Protein AF-A0A1B9KUG5-F1 (afdb_monomer_lite)

Foldseek 3Di:
DADLDPPVSLVVLLCQLVVVDPDRDPVNLLVSLVSLVCRPDPDDPCQASWDFDDDPNDTDTDHHPHDSVVSSVVSNVCSCCQAVNDDDPPDDDPPDDDDPDDDLVVQLVCCCVQVVDDSVVSSVDGPVNSVVSCCVSVPDPPPPPPPPVSVVVVVVVVCVVVVVDD

Sequence (166 aa):
MKKIGTPKQIVESFSILFGVYDNATEQLVVDTADNVLSACCANDCSVITGYLRDIDDKLTQIEGLLPIEDRIIFAQLLLKHGLIGEIEKKKKSENADYSDKFHAKEFVYMAVAHLGMSDTDAWNKSMTAFEEAMEAEFPANDKEIISQDDYDSAMAYADSAVGLNN

Structure (mmCIF, N/CA/C/O backbone):
data_AF-A0A1B9KUG5-F1
#
_entry.id   AF-A0A1B9KUG5-F1
#
loop_
_atom_site.group_PDB
_atom_site.id
_atom_site.type_symbol
_atom_site.label_atom_id
_atom_site.label_alt_id
_atom_site.label_comp_id
_atom_site.label_asym_id
_ato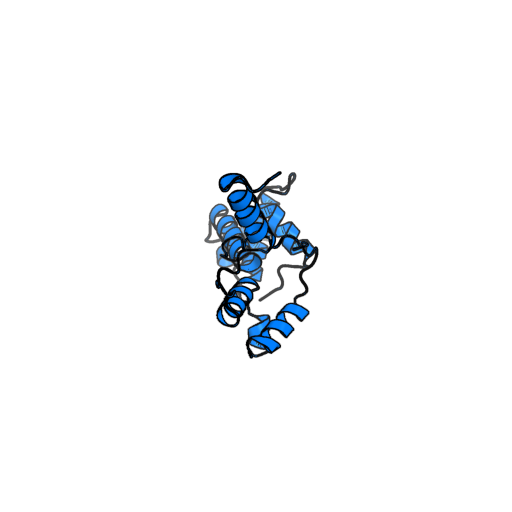m_site.label_entity_id
_atom_site.label_seq_id
_atom_site.pdbx_PDB_ins_code
_atom_site.Cartn_x
_atom_site.Cartn_y
_atom_site.Cartn_z
_atom_site.occupancy
_atom_site.B_iso_or_equiv
_atom_site.auth_seq_id
_atom_site.auth_comp_id
_atom_site.auth_asym_id
_atom_site.auth_atom_id
_atom_site.pdbx_PDB_model_num
ATOM 1 N N . MET A 1 1 ? -1.755 -11.690 -1.820 1.00 57.19 1 MET A N 1
ATOM 2 C CA . MET A 1 1 ? -1.319 -10.291 -1.634 1.00 57.19 1 MET A CA 1
ATOM 3 C C . MET A 1 1 ? 0.026 -10.292 -0.936 1.00 57.19 1 MET A C 1
ATOM 5 O O . MET A 1 1 ? 0.185 -11.008 0.051 1.00 57.19 1 MET A O 1
ATOM 9 N N . LYS A 1 2 ? 1.011 -9.577 -1.486 1.00 68.31 2 LYS A N 1
ATOM 10 C CA . LYS A 1 2 ? 2.327 -9.417 -0.850 1.00 68.31 2 LYS A CA 1
ATOM 11 C C . LYS A 1 2 ? 2.272 -8.205 0.081 1.00 68.31 2 LYS A C 1
ATOM 13 O O . LYS A 1 2 ? 1.515 -7.271 -0.155 1.00 68.31 2 LYS A O 1
ATOM 18 N N . LYS A 1 3 ? 3.047 -8.226 1.165 1.00 77.50 3 LYS A N 1
ATOM 19 C CA . LYS A 1 3 ? 3.152 -7.068 2.064 1.00 77.50 3 LYS A CA 1
ATOM 20 C C . LYS A 1 3 ? 3.928 -5.964 1.339 1.00 77.50 3 LYS A C 1
ATOM 22 O O . LYS A 1 3 ? 5.021 -6.249 0.862 1.00 77.50 3 LYS A O 1
ATOM 27 N N . ILE A 1 4 ? 3.395 -4.738 1.309 1.00 79.94 4 ILE A N 1
ATOM 28 C CA . ILE A 1 4 ? 4.098 -3.545 0.788 1.00 79.94 4 ILE A CA 1
ATOM 29 C C . ILE A 1 4 ? 5.422 -3.333 1.545 1.00 79.94 4 ILE A C 1
ATOM 31 O O . ILE A 1 4 ? 6.439 -2.987 0.953 1.00 79.94 4 ILE A O 1
ATOM 35 N N . GLY A 1 5 ? 5.421 -3.593 2.858 1.00 84.06 5 GLY A N 1
ATOM 36 C CA . GLY A 1 5 ? 6.606 -3.517 3.706 1.00 84.06 5 GLY A CA 1
ATOM 37 C C . GLY A 1 5 ? 6.275 -3.585 5.196 1.00 84.06 5 GLY A C 1
ATOM 38 O O . GLY A 1 5 ? 5.195 -4.015 5.605 1.00 84.06 5 GLY A O 1
ATOM 39 N N . THR A 1 6 ? 7.231 -3.162 6.017 1.00 85.44 6 THR A N 1
ATOM 40 C CA . THR A 1 6 ? 7.039 -2.873 7.447 1.00 85.44 6 THR A CA 1
ATOM 41 C C . THR A 1 6 ? 6.223 -1.585 7.641 1.00 85.44 6 THR A C 1
ATOM 43 O O . THR A 1 6 ? 6.178 -0.762 6.727 1.00 85.44 6 THR A O 1
ATOM 46 N N . PRO A 1 7 ? 5.619 -1.339 8.822 1.00 80.31 7 PRO A N 1
ATOM 47 C CA . PRO A 1 7 ? 4.843 -0.117 9.066 1.00 80.31 7 PRO A CA 1
ATOM 48 C C . PRO A 1 7 ? 5.597 1.176 8.728 1.00 80.31 7 PRO A C 1
ATOM 50 O O . PRO A 1 7 ? 5.035 2.077 8.117 1.00 80.31 7 PRO A O 1
ATOM 53 N N . LYS A 1 8 ? 6.898 1.238 9.038 1.00 82.94 8 LYS A N 1
ATOM 54 C CA . LYS A 1 8 ? 7.748 2.384 8.696 1.00 82.94 8 LYS A CA 1
ATOM 55 C C . LYS A 1 8 ? 7.868 2.586 7.179 1.00 82.94 8 LYS A C 1
ATOM 57 O O . LYS A 1 8 ? 7.722 3.703 6.703 1.00 82.94 8 LYS A O 1
ATOM 62 N N . GLN A 1 9 ? 8.059 1.503 6.427 1.00 87.25 9 GLN A N 1
ATOM 63 C CA . GLN A 1 9 ? 8.170 1.549 4.963 1.00 87.25 9 GLN A CA 1
ATOM 64 C C . GLN A 1 9 ? 6.857 1.956 4.285 1.00 87.25 9 GLN A C 1
ATOM 66 O O . GLN A 1 9 ? 6.884 2.575 3.225 1.00 87.25 9 GLN A O 1
ATOM 71 N N . ILE A 1 10 ? 5.708 1.637 4.890 1.00 87.81 10 ILE A N 1
ATOM 72 C CA . ILE A 1 10 ? 4.401 2.092 4.397 1.00 87.81 10 ILE A CA 1
ATOM 73 C C . ILE A 1 10 ? 4.303 3.619 4.509 1.00 87.81 10 ILE A C 1
ATOM 75 O O . ILE A 1 10 ? 3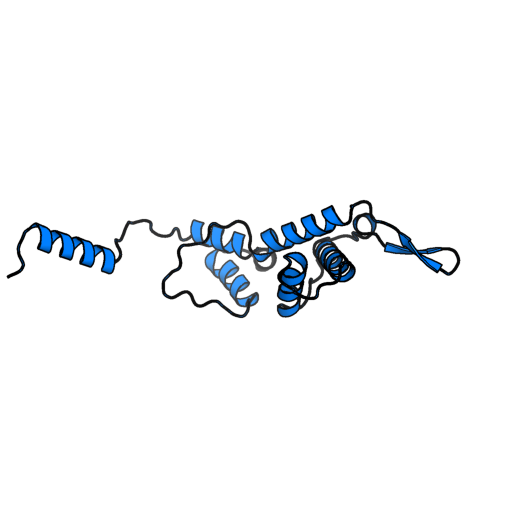.939 4.279 3.537 1.00 87.81 10 ILE A O 1
ATOM 79 N N . VAL A 1 11 ? 4.684 4.185 5.660 1.00 86.06 11 VAL A N 1
ATOM 80 C CA . VAL A 1 11 ? 4.702 5.644 5.872 1.00 86.06 11 VAL A CA 1
ATOM 81 C C . VAL A 1 11 ? 5.701 6.326 4.935 1.00 86.06 11 VAL A C 1
ATOM 83 O O . VAL A 1 11 ? 5.383 7.358 4.350 1.00 86.06 11 VAL A O 1
ATOM 86 N N . GLU A 1 12 ? 6.878 5.732 4.732 1.00 88.31 12 GLU A N 1
ATOM 87 C CA . GLU A 1 12 ? 7.867 6.233 3.769 1.00 88.31 12 GLU A CA 1
ATOM 88 C C . GLU A 1 12 ? 7.303 6.237 2.339 1.00 88.31 12 GLU A C 1
ATOM 90 O O . GLU A 1 12 ? 7.339 7.274 1.678 1.00 88.31 12 GLU A O 1
ATOM 95 N N . SER A 1 13 ? 6.693 5.133 1.892 1.00 89.94 13 SER A N 1
ATOM 96 C CA . SER A 1 13 ? 6.071 5.032 0.559 1.00 89.94 13 SER A CA 1
ATOM 97 C C . SER A 1 13 ? 4.979 6.087 0.357 1.00 89.94 13 SER A C 1
ATOM 99 O O . SER A 1 13 ? 4.905 6.720 -0.696 1.00 89.94 13 SER A O 1
ATOM 101 N N . PHE A 1 14 ? 4.164 6.326 1.390 1.00 89.25 14 PHE A N 1
ATOM 102 C CA . PHE A 1 14 ? 3.166 7.391 1.390 1.00 89.25 14 PHE A CA 1
ATOM 103 C C . PHE A 1 14 ? 3.823 8.776 1.277 1.00 89.25 14 PHE A C 1
ATOM 105 O O . PHE A 1 14 ? 3.427 9.584 0.444 1.00 89.25 14 PHE A O 1
ATOM 112 N N . SER A 1 15 ? 4.871 9.053 2.057 1.00 88.75 15 SER A N 1
ATOM 113 C CA . SER A 1 15 ? 5.566 10.347 2.002 1.00 88.75 15 SER A CA 1
ATOM 114 C C . SER A 1 15 ? 6.203 10.638 0.636 1.00 88.75 15 SER A C 1
ATOM 116 O O . SER A 1 15 ? 6.138 11.776 0.171 1.00 88.75 15 SER A O 1
ATOM 118 N N . ILE A 1 16 ? 6.755 9.614 -0.029 1.00 91.69 16 ILE A N 1
ATOM 119 C CA . ILE A 1 16 ? 7.355 9.715 -1.367 1.00 91.69 16 ILE A CA 1
ATOM 120 C C . ILE A 1 16 ? 6.284 10.038 -2.413 1.00 91.69 16 ILE A C 1
ATOM 122 O O . ILE A 1 16 ? 6.435 10.992 -3.171 1.00 91.69 16 ILE A O 1
ATOM 126 N N . LEU A 1 17 ? 5.181 9.282 -2.437 1.00 91.12 17 LEU A N 1
ATOM 127 C CA . LEU A 1 17 ? 4.149 9.429 -3.469 1.00 91.12 17 LEU A CA 1
ATOM 128 C C . LEU A 1 17 ? 3.316 10.706 -3.324 1.00 91.12 17 LEU A C 1
ATOM 130 O O . LEU A 1 17 ? 2.819 11.213 -4.325 1.00 91.12 17 LEU A O 1
ATOM 134 N N . PHE A 1 18 ? 3.160 11.240 -2.112 1.00 89.38 18 PHE A N 1
ATOM 135 C CA . PHE A 1 18 ? 2.382 12.458 -1.854 1.00 89.38 18 PHE A CA 1
ATOM 136 C C . PHE A 1 18 ? 3.239 13.735 -1.777 1.00 89.38 18 PHE A C 1
ATOM 138 O O . PHE A 1 18 ? 2.731 14.790 -1.403 1.00 89.38 18 PHE A O 1
ATOM 145 N N . GLY A 1 19 ? 4.526 13.662 -2.143 1.00 82.12 19 GLY A N 1
ATOM 146 C CA . GLY A 1 19 ? 5.402 14.834 -2.257 1.00 82.12 19 GLY A CA 1
ATOM 147 C C . GLY A 1 19 ? 5.823 15.456 -0.922 1.00 82.12 19 GLY A C 1
ATOM 148 O O . GLY A 1 19 ? 6.212 16.618 -0.886 1.00 82.12 19 GLY A O 1
ATOM 149 N N . VAL A 1 20 ? 5.745 14.701 0.177 1.00 75.88 20 VAL A N 1
ATOM 150 C CA . VAL A 1 20 ? 6.196 15.140 1.513 1.00 75.88 20 VAL A CA 1
ATOM 151 C C . VAL A 1 20 ? 7.695 14.859 1.709 1.00 75.88 20 VAL A C 1
ATOM 153 O O . VAL A 1 20 ? 8.313 15.349 2.649 1.00 75.88 20 VAL A O 1
ATOM 156 N N . TYR A 1 21 ? 8.295 14.059 0.826 1.00 75.62 21 TYR A N 1
ATOM 157 C CA . TYR A 1 21 ? 9.699 13.673 0.894 1.00 75.62 21 TYR A CA 1
ATOM 158 C C . TYR A 1 21 ? 10.589 14.606 0.050 1.00 75.62 21 TYR A C 1
ATOM 160 O O . TYR A 1 21 ? 10.631 14.492 -1.174 1.00 75.62 21 TYR A O 1
ATOM 168 N N . ASP A 1 22 ? 11.346 15.487 0.715 1.00 68.81 22 ASP A N 1
ATOM 169 C CA . ASP A 1 22 ? 12.113 16.590 0.099 1.00 68.81 22 ASP A CA 1
ATOM 170 C C . ASP A 1 22 ? 13.188 16.173 -0.931 1.00 68.81 22 ASP A C 1
ATOM 172 O O . ASP A 1 22 ? 13.613 16.997 -1.736 1.00 68.81 22 ASP A O 1
ATOM 176 N N . ASN A 1 23 ? 13.643 14.913 -0.933 1.00 75.75 23 ASN A N 1
ATOM 177 C CA . ASN A 1 23 ? 14.750 14.435 -1.781 1.00 75.75 23 ASN A CA 1
ATOM 178 C C . ASN A 1 23 ? 14.373 13.244 -2.682 1.00 75.75 23 ASN A C 1
ATOM 180 O O . ASN A 1 23 ? 15.228 12.417 -3.008 1.00 75.75 23 ASN A O 1
ATOM 184 N N . ALA A 1 24 ? 13.098 13.095 -3.048 1.00 79.00 24 ALA A N 1
ATOM 185 C CA . ALA A 1 24 ? 12.672 11.986 -3.901 1.00 79.00 24 ALA A CA 1
ATOM 186 C C . ALA A 1 24 ? 13.133 12.212 -5.350 1.00 79.00 24 ALA A C 1
ATOM 188 O O . ALA A 1 24 ? 12.816 13.232 -5.960 1.00 79.00 24 ALA A O 1
ATOM 189 N N . THR A 1 25 ? 13.871 11.254 -5.915 1.00 88.19 25 THR A N 1
ATOM 190 C CA . THR A 1 25 ? 14.167 11.234 -7.353 1.00 88.19 25 THR A CA 1
ATOM 191 C C . THR A 1 25 ? 12.958 10.720 -8.132 1.00 88.19 25 THR A C 1
ATOM 193 O O . THR A 1 25 ? 12.173 9.930 -7.612 1.00 88.19 25 THR A O 1
ATOM 196 N N . GLU A 1 26 ? 12.825 11.117 -9.400 1.00 86.19 26 GLU A N 1
ATOM 197 C CA . GLU A 1 26 ? 11.735 10.656 -10.275 1.00 86.19 26 GLU A CA 1
ATOM 198 C C . GLU A 1 26 ? 11.662 9.123 -10.331 1.00 86.19 26 GLU A C 1
ATOM 200 O O . GLU A 1 26 ? 10.606 8.542 -10.098 1.00 86.19 26 GLU A O 1
ATOM 205 N N . GLN A 1 27 ? 12.811 8.460 -10.498 1.00 87.62 27 GLN A N 1
ATOM 206 C CA . GLN A 1 27 ? 12.893 6.999 -10.495 1.00 87.62 27 GLN A CA 1
ATOM 207 C C . GLN A 1 27 ? 12.378 6.383 -9.185 1.00 87.62 27 GLN A C 1
ATOM 209 O O . GLN A 1 27 ? 11.643 5.403 -9.221 1.00 87.62 27 GLN A O 1
ATOM 214 N N . LEU A 1 28 ? 12.711 6.974 -8.031 1.00 91.50 28 LEU A N 1
ATOM 215 C CA . LEU A 1 28 ? 12.252 6.474 -6.734 1.00 91.50 28 LEU A CA 1
ATOM 216 C C . LEU A 1 28 ? 10.727 6.562 -6.598 1.00 91.50 28 LEU A C 1
ATOM 218 O O . LEU A 1 28 ? 10.112 5.666 -6.020 1.00 91.50 28 LEU A O 1
ATOM 222 N N . VAL A 1 29 ? 10.112 7.623 -7.127 1.00 92.75 29 VAL A N 1
ATOM 223 C CA . VAL A 1 29 ? 8.650 7.782 -7.134 1.00 92.75 29 VAL A CA 1
ATOM 224 C C . VAL A 1 29 ? 8.002 6.684 -7.979 1.00 92.75 29 VAL A C 1
ATOM 226 O O . VAL A 1 29 ? 7.060 6.041 -7.514 1.00 92.75 29 VAL A O 1
ATOM 229 N N . VAL A 1 30 ? 8.539 6.419 -9.175 1.00 91.56 30 VAL A N 1
ATOM 230 C CA . VAL A 1 30 ? 8.027 5.375 -10.077 1.00 91.56 30 VAL A CA 1
ATOM 231 C C . VAL A 1 30 ? 8.188 3.981 -9.472 1.00 91.56 30 VAL A C 1
ATOM 233 O O . VAL A 1 30 ? 7.215 3.233 -9.403 1.00 91.56 30 VAL A O 1
ATOM 236 N N . ASP A 1 31 ? 9.369 3.657 -8.944 1.00 91.31 31 ASP A N 1
ATOM 237 C CA . ASP A 1 31 ? 9.640 2.359 -8.316 1.00 91.31 31 ASP A CA 1
ATOM 238 C C . ASP A 1 31 ? 8.725 2.122 -7.101 1.00 91.31 31 ASP A C 1
ATOM 240 O O . ASP A 1 31 ? 8.236 1.013 -6.867 1.00 91.31 31 ASP A O 1
ATOM 244 N N . THR A 1 32 ? 8.456 3.180 -6.327 1.00 93.31 32 THR A N 1
ATOM 245 C CA . THR A 1 32 ? 7.537 3.122 -5.182 1.00 93.31 32 THR A CA 1
ATOM 246 C C . THR A 1 32 ? 6.103 2.870 -5.646 1.00 93.31 32 THR A C 1
ATOM 248 O O . THR A 1 32 ? 5.412 2.035 -5.057 1.00 93.31 32 THR A O 1
ATOM 251 N N . ALA A 1 33 ? 5.656 3.543 -6.711 1.00 93.50 33 ALA A N 1
ATOM 252 C CA . ALA A 1 33 ? 4.333 3.324 -7.291 1.00 93.50 33 ALA A CA 1
ATOM 253 C C . ALA A 1 33 ? 4.171 1.880 -7.796 1.00 93.50 33 ALA A C 1
ATOM 255 O O . ALA A 1 33 ? 3.186 1.216 -7.466 1.00 93.50 33 ALA A O 1
ATOM 256 N N . ASP A 1 34 ? 5.167 1.358 -8.515 1.00 92.00 34 ASP A N 1
ATOM 257 C CA . ASP A 1 34 ? 5.165 -0.014 -9.030 1.00 92.00 34 ASP A CA 1
ATOM 258 C C . ASP A 1 34 ? 5.149 -1.059 -7.911 1.00 92.00 34 ASP A C 1
ATOM 260 O O . ASP A 1 34 ? 4.438 -2.064 -8.005 1.00 92.00 34 ASP A O 1
ATOM 264 N N . ASN A 1 35 ? 5.876 -0.816 -6.816 1.00 91.81 35 ASN A N 1
ATOM 265 C CA . ASN A 1 35 ? 5.856 -1.699 -5.653 1.00 91.81 35 ASN A CA 1
ATOM 266 C C . ASN A 1 35 ? 4.462 -1.750 -5.002 1.00 91.81 35 ASN A C 1
ATOM 268 O O . ASN A 1 35 ? 3.971 -2.831 -4.672 1.00 91.81 35 ASN A O 1
ATOM 272 N N . VAL A 1 36 ? 3.786 -0.601 -4.867 1.00 92.44 36 VAL A N 1
ATOM 273 C CA . VAL A 1 36 ? 2.404 -0.545 -4.358 1.00 92.44 36 VAL A CA 1
ATOM 274 C C . VAL A 1 36 ? 1.459 -1.324 -5.276 1.00 92.44 36 VAL A C 1
ATOM 276 O O . VAL A 1 36 ? 0.715 -2.181 -4.797 1.00 92.44 36 VAL A O 1
ATOM 279 N N . LEU A 1 37 ? 1.524 -1.093 -6.591 1.00 92.06 37 LEU A N 1
ATOM 280 C CA . LEU A 1 37 ? 0.697 -1.800 -7.574 1.00 92.06 37 LEU A CA 1
ATOM 281 C C . LEU A 1 37 ? 0.918 -3.319 -7.515 1.00 92.06 37 LEU A C 1
ATOM 283 O O . LEU A 1 37 ? -0.047 -4.083 -7.442 1.00 92.06 37 LEU A O 1
ATOM 287 N N . SER A 1 38 ? 2.177 -3.759 -7.472 1.00 90.81 38 SER A N 1
ATOM 288 C CA . SER A 1 38 ? 2.548 -5.177 -7.400 1.00 90.81 38 SER A CA 1
ATOM 289 C C . SER A 1 38 ? 2.095 -5.846 -6.104 1.00 90.81 38 SER A C 1
ATOM 291 O O . SER A 1 38 ? 1.622 -6.983 -6.116 1.00 90.81 38 SER A O 1
ATOM 293 N N . ALA A 1 39 ? 2.189 -5.145 -4.973 1.00 89.19 39 ALA A N 1
ATOM 294 C CA . ALA A 1 39 ? 1.750 -5.667 -3.685 1.00 89.19 39 ALA A CA 1
ATOM 295 C C . ALA A 1 39 ? 0.223 -5.842 -3.608 1.00 89.19 39 ALA A C 1
ATOM 297 O O . ALA A 1 39 ? -0.260 -6.825 -3.026 1.00 89.19 39 ALA A O 1
ATOM 298 N N . CYS A 1 40 ? -0.521 -4.913 -4.217 1.00 87.62 40 CYS A N 1
ATOM 299 C CA . CYS A 1 40 ? -1.981 -4.918 -4.268 1.00 87.62 40 CYS A CA 1
ATOM 300 C C . CYS A 1 40 ? -2.551 -5.893 -5.312 1.00 87.62 40 CYS A C 1
ATOM 302 O O . CYS A 1 40 ? -3.692 -6.336 -5.171 1.00 87.62 40 CYS A O 1
ATOM 304 N N . CYS A 1 41 ? -1.779 -6.275 -6.330 1.00 88.31 41 CYS A N 1
ATOM 305 C CA . CYS A 1 41 ? -2.210 -7.261 -7.315 1.00 88.31 41 CYS A CA 1
ATOM 306 C C . CYS A 1 41 ? -2.080 -8.701 -6.784 1.00 88.31 41 CYS A C 1
ATOM 308 O O . CYS A 1 41 ? -1.100 -9.088 -6.146 1.00 88.31 41 CYS A O 1
ATOM 310 N N . ALA A 1 42 ? -3.092 -9.534 -7.054 1.00 84.44 42 ALA A N 1
ATOM 311 C CA . ALA A 1 42 ? -3.025 -10.969 -6.758 1.00 84.44 42 ALA A CA 1
ATOM 312 C C . ALA A 1 42 ? -2.151 -11.726 -7.772 1.00 84.44 42 ALA A C 1
ATOM 314 O O . ALA A 1 42 ? -1.460 -12.677 -7.405 1.00 84.44 42 ALA A O 1
ATOM 315 N N . ASN A 1 43 ? -2.186 -11.273 -9.026 1.00 86.25 43 ASN A N 1
ATOM 316 C CA . ASN A 1 43 ? -1.431 -11.818 -10.146 1.00 86.25 43 ASN A CA 1
ATOM 317 C C . ASN A 1 43 ? -0.281 -10.878 -10.514 1.00 86.25 43 ASN A C 1
ATOM 319 O O . ASN A 1 43 ? -0.257 -9.723 -10.093 1.00 86.25 43 ASN A O 1
ATOM 323 N N . ASP A 1 44 ? 0.648 -11.373 -11.325 1.00 85.75 44 ASP A N 1
ATOM 324 C CA . ASP A 1 44 ? 1.727 -10.552 -11.860 1.00 85.75 44 ASP A CA 1
ATOM 325 C C . ASP A 1 44 ? 1.177 -9.361 -12.666 1.00 85.75 44 ASP A C 1
ATOM 327 O O . ASP A 1 44 ? 0.373 -9.529 -13.586 1.00 85.75 44 ASP A O 1
ATOM 331 N N . CYS A 1 45 ? 1.609 -8.156 -12.296 1.00 88.12 45 CYS A N 1
ATOM 332 C CA . CYS A 1 45 ? 1.221 -6.900 -12.924 1.00 88.12 45 CYS A CA 1
ATOM 333 C C . CYS A 1 45 ? 2.325 -6.319 -13.822 1.00 88.12 45 CYS A C 1
ATOM 335 O O . CYS A 1 45 ? 2.174 -5.208 -14.324 1.00 88.12 45 CYS A O 1
ATOM 337 N N . SER A 1 46 ? 3.409 -7.056 -14.092 1.00 87.75 46 SER A N 1
ATOM 338 C CA . SER A 1 46 ? 4.490 -6.620 -14.988 1.00 87.75 46 SER A CA 1
ATOM 339 C C . SER A 1 46 ? 4.019 -6.206 -16.385 1.00 87.75 46 SER A C 1
ATOM 341 O O . SER A 1 46 ? 4.654 -5.388 -17.041 1.00 87.75 46 SER A O 1
ATOM 343 N N . VAL A 1 47 ? 2.879 -6.717 -16.848 1.00 88.81 47 VAL A N 1
ATOM 344 C CA . VAL A 1 47 ? 2.266 -6.312 -18.124 1.00 88.81 47 VAL A CA 1
ATOM 345 C C . VAL A 1 47 ? 1.809 -4.843 -18.107 1.00 88.81 47 VAL A C 1
ATOM 347 O O . VAL A 1 47 ? 1.859 -4.171 -19.136 1.00 88.81 47 VAL A O 1
ATOM 350 N N . ILE A 1 48 ? 1.394 -4.324 -16.947 1.00 89.06 48 ILE A N 1
ATOM 351 C CA . ILE A 1 48 ? 0.931 -2.938 -16.795 1.00 89.06 48 ILE A CA 1
ATOM 352 C C . ILE A 1 48 ? 2.028 -1.995 -16.293 1.00 89.06 48 ILE A C 1
ATOM 354 O O . ILE A 1 48 ? 2.048 -0.846 -16.719 1.00 89.06 48 ILE A O 1
ATOM 358 N N . THR A 1 49 ? 2.955 -2.465 -15.451 1.00 88.62 49 THR A N 1
ATOM 359 C CA . THR A 1 49 ? 4.069 -1.652 -14.918 1.00 88.62 49 THR A CA 1
ATOM 360 C C . THR A 1 49 ? 5.316 -1.672 -15.804 1.00 88.62 49 THR A C 1
ATOM 362 O O . THR A 1 49 ? 6.151 -0.779 -15.733 1.00 88.62 49 THR A O 1
ATOM 365 N N . GLY A 1 50 ? 5.450 -2.682 -16.6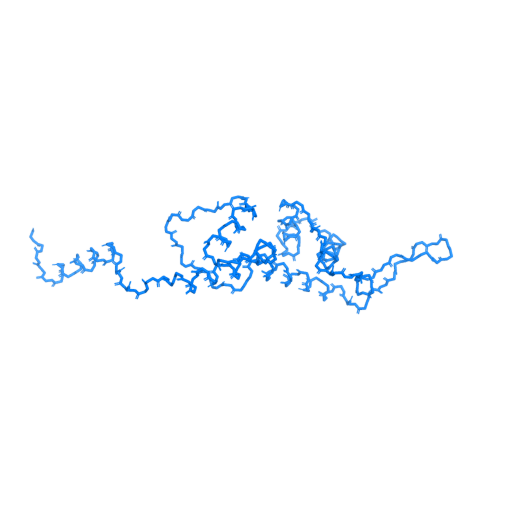60 1.00 88.44 50 GLY A N 1
ATOM 366 C CA . GLY A 1 50 ? 6.679 -2.962 -17.391 1.00 88.44 50 GLY A CA 1
ATOM 367 C C . GLY A 1 50 ? 7.564 -3.967 -16.655 1.00 88.44 50 GLY A C 1
ATOM 368 O O . GLY A 1 50 ? 7.331 -4.327 -15.495 1.00 88.44 50 GLY A O 1
ATOM 369 N N . TYR A 1 51 ? 8.568 -4.470 -17.367 1.00 88.38 51 TYR A N 1
ATOM 370 C CA . TYR A 1 51 ? 9.517 -5.458 -16.856 1.00 88.38 51 TYR A CA 1
ATOM 371 C C . TYR A 1 51 ? 10.840 -5.395 -17.613 1.00 88.38 51 TYR A C 1
ATOM 373 O O . TYR A 1 51 ? 10.921 -4.909 -18.741 1.00 88.38 51 TYR A O 1
ATOM 381 N N . LEU A 1 52 ? 11.889 -5.927 -16.991 1.00 87.25 52 LEU A N 1
ATOM 382 C CA . LEU A 1 52 ? 13.175 -6.116 -17.648 1.00 87.25 52 LEU A CA 1
ATOM 383 C C . LEU A 1 52 ? 13.149 -7.416 -18.450 1.00 87.25 52 LEU A C 1
ATOM 385 O O . LEU A 1 52 ? 12.824 -8.480 -17.920 1.00 87.25 52 LEU A O 1
ATOM 389 N N . ARG A 1 53 ? 13.508 -7.326 -19.729 1.00 89.31 53 ARG A N 1
ATOM 390 C CA . ARG A 1 53 ? 13.676 -8.473 -20.618 1.00 89.31 53 ARG A CA 1
ATOM 391 C C . ARG A 1 53 ? 15.108 -8.500 -21.129 1.00 89.31 53 ARG A C 1
ATOM 393 O O . ARG A 1 53 ? 15.639 -7.470 -21.534 1.00 89.31 53 ARG A O 1
ATOM 400 N N . ASP A 1 54 ? 15.705 -9.682 -21.148 1.00 90.50 54 ASP A N 1
ATOM 401 C CA . ASP A 1 54 ? 16.974 -9.891 -21.835 1.00 90.50 54 ASP A CA 1
ATOM 402 C C . ASP A 1 54 ? 16.731 -10.018 -23.347 1.00 90.50 54 ASP A C 1
ATOM 404 O O . ASP A 1 54 ? 15.940 -10.857 -23.792 1.00 90.50 54 ASP A O 1
ATOM 408 N N . ILE A 1 55 ? 17.351 -9.131 -24.122 1.00 88.25 55 ILE A N 1
ATOM 409 C CA . ILE A 1 55 ? 17.333 -9.136 -25.584 1.00 88.25 55 ILE A CA 1
ATOM 410 C C . ILE A 1 55 ? 18.786 -8.989 -26.033 1.00 88.25 55 ILE A C 1
ATOM 412 O O . ILE A 1 55 ? 19.405 -7.959 -25.776 1.00 88.25 55 ILE A O 1
ATOM 416 N N . ASP A 1 56 ? 19.318 -10.007 -26.708 1.00 87.06 56 ASP A N 1
ATOM 417 C CA . ASP A 1 56 ? 20.693 -10.030 -27.226 1.00 87.06 56 ASP A CA 1
ATOM 418 C C . ASP A 1 56 ? 21.774 -9.753 -26.151 1.00 87.06 56 ASP A C 1
ATOM 420 O O . ASP A 1 56 ? 22.645 -8.899 -26.341 1.00 87.06 56 ASP A O 1
ATOM 424 N N . ASP A 1 57 ? 21.706 -10.460 -25.012 1.00 87.06 57 ASP A N 1
ATOM 425 C CA . ASP A 1 57 ? 22.588 -10.311 -23.835 1.00 87.06 57 ASP A CA 1
ATOM 426 C C . ASP A 1 57 ? 22.573 -8.891 -23.222 1.00 87.06 57 ASP A C 1
ATOM 428 O O . ASP A 1 57 ? 23.531 -8.444 -22.575 1.00 87.06 57 ASP A O 1
ATOM 432 N N . LYS A 1 58 ? 21.480 -8.147 -23.434 1.00 88.75 58 LYS A N 1
ATOM 433 C CA . LYS A 1 58 ? 21.245 -6.817 -22.864 1.00 88.75 58 LYS A CA 1
ATOM 434 C C . LYS A 1 58 ? 19.901 -6.768 -22.154 1.00 88.75 58 LYS A C 1
ATOM 436 O O . LYS A 1 58 ? 18.838 -6.928 -22.756 1.00 88.75 58 LYS A O 1
ATOM 441 N N . LEU A 1 59 ? 19.953 -6.415 -20.870 1.00 88.62 59 LEU A N 1
ATOM 442 C CA . LEU A 1 59 ? 18.767 -6.088 -20.086 1.00 88.62 59 LEU A CA 1
ATOM 443 C C . LEU A 1 59 ? 18.131 -4.808 -20.633 1.00 88.62 59 LEU A C 1
ATOM 445 O O . LEU A 1 59 ? 18.655 -3.710 -20.454 1.00 88.62 59 LEU A O 1
ATOM 449 N N . THR A 1 60 ? 16.997 -4.973 -21.306 1.00 88.06 60 THR A N 1
ATOM 450 C CA . THR A 1 60 ? 16.208 -3.890 -21.886 1.00 88.06 60 THR A CA 1
ATOM 451 C C . THR A 1 60 ? 14.921 -3.729 -21.088 1.00 88.06 60 THR A C 1
ATOM 453 O O . THR A 1 60 ? 14.226 -4.706 -20.796 1.00 88.06 60 THR A O 1
ATOM 456 N N . GLN A 1 61 ? 14.595 -2.491 -20.724 1.00 84.81 61 GLN A N 1
ATOM 457 C CA . GLN A 1 61 ? 13.339 -2.173 -20.060 1.00 84.81 61 GLN A CA 1
ATOM 458 C C . GLN A 1 61 ? 12.210 -2.155 -21.086 1.00 84.81 61 GLN A C 1
ATOM 460 O O . GLN A 1 61 ? 12.239 -1.388 -22.045 1.00 84.81 61 GLN A O 1
ATOM 465 N N . ILE A 1 62 ? 11.230 -3.031 -20.887 1.00 89.06 62 ILE A N 1
ATOM 466 C CA . ILE A 1 62 ? 9.994 -3.043 -21.657 1.00 89.06 62 ILE A CA 1
ATOM 467 C C . ILE A 1 62 ? 8.990 -2.172 -20.916 1.00 89.06 62 ILE A C 1
ATOM 469 O O . ILE A 1 62 ? 8.683 -2.431 -19.749 1.00 89.06 62 ILE A O 1
ATOM 473 N N . GLU A 1 63 ? 8.494 -1.144 -21.598 1.00 87.00 63 GLU A N 1
ATOM 474 C CA . GLU A 1 63 ? 7.459 -0.265 -21.063 1.00 87.00 63 GLU A CA 1
ATOM 475 C C . GLU A 1 63 ? 6.164 -1.040 -20.800 1.00 87.00 63 GLU A C 1
ATOM 477 O O . GLU A 1 63 ? 5.780 -1.944 -21.550 1.00 87.00 63 GLU A O 1
ATOM 482 N N . GLY A 1 64 ? 5.509 -0.699 -19.693 1.00 87.94 64 GLY A N 1
ATOM 483 C CA . GLY A 1 64 ? 4.192 -1.219 -19.361 1.00 87.94 64 GLY A CA 1
ATOM 484 C C . GLY A 1 64 ? 3.096 -0.584 -20.211 1.00 87.94 64 GLY A C 1
ATOM 485 O O . GLY A 1 64 ? 3.289 0.452 -20.840 1.00 87.94 64 GLY A O 1
ATOM 486 N N . LEU A 1 65 ? 1.912 -1.196 -20.201 1.00 90.94 65 LEU A N 1
ATOM 487 C CA . LEU A 1 65 ? 0.727 -0.623 -20.852 1.00 90.94 65 LEU A CA 1
ATOM 488 C C . LEU A 1 65 ? 0.260 0.695 -20.217 1.00 90.94 65 LEU A C 1
ATOM 490 O O . LEU A 1 65 ? -0.404 1.477 -20.895 1.00 90.94 65 LEU A O 1
ATOM 494 N N . LEU A 1 66 ? 0.548 0.918 -18.929 1.00 91.12 66 LEU A N 1
ATOM 495 C CA . LEU A 1 66 ? 0.164 2.145 -18.235 1.00 91.12 66 LEU A CA 1
ATOM 496 C C . LEU A 1 66 ? 1.275 3.204 -18.325 1.00 91.12 66 LEU A C 1
ATOM 498 O O . LEU A 1 66 ? 2.420 2.907 -17.964 1.00 91.12 66 LEU A O 1
ATOM 502 N N . PRO A 1 67 ? 0.936 4.451 -18.711 1.00 92.69 67 PRO A N 1
ATOM 503 C CA . PRO A 1 67 ? 1.820 5.603 -18.559 1.00 92.69 67 PRO A CA 1
ATOM 504 C C . PRO A 1 67 ? 2.325 5.764 -17.120 1.00 92.69 67 PRO A C 1
ATOM 506 O O . PRO A 1 67 ? 1.692 5.312 -16.162 1.00 92.69 67 PRO A O 1
ATOM 509 N N . ILE A 1 68 ? 3.475 6.419 -16.951 1.00 90.69 68 ILE A N 1
ATOM 510 C CA . ILE A 1 68 ? 4.095 6.632 -15.634 1.00 90.69 68 ILE A CA 1
ATOM 511 C C . ILE A 1 68 ? 3.148 7.403 -14.705 1.00 90.69 68 ILE A C 1
ATOM 513 O O . ILE A 1 68 ? 2.983 7.039 -13.541 1.00 90.69 68 ILE A O 1
ATOM 517 N N . GLU A 1 69 ? 2.492 8.432 -15.231 1.00 91.94 69 GLU A N 1
ATOM 518 C CA . GLU A 1 69 ? 1.589 9.310 -14.493 1.00 91.94 69 GLU A CA 1
ATOM 519 C C . GLU A 1 69 ? 0.404 8.525 -13.924 1.00 91.94 69 GLU A C 1
ATOM 521 O O . GLU A 1 69 ? 0.087 8.638 -12.739 1.00 91.94 69 GLU A O 1
ATOM 526 N N . ASP A 1 70 ? -0.197 7.663 -14.746 1.00 94.12 70 ASP A N 1
ATOM 527 C CA . ASP A 1 70 ? -1.331 6.834 -14.345 1.00 94.12 70 ASP A CA 1
ATOM 528 C C . ASP A 1 70 ? -0.931 5.839 -13.254 1.00 94.12 70 ASP A C 1
ATOM 530 O O . ASP A 1 70 ? -1.681 5.630 -12.300 1.00 94.12 70 ASP A O 1
ATOM 534 N N . ARG A 1 71 ? 0.274 5.259 -13.335 1.00 92.94 71 ARG A N 1
ATOM 535 C CA . ARG A 1 71 ? 0.787 4.355 -12.292 1.00 92.94 71 ARG A CA 1
ATOM 536 C C . ARG A 1 71 ? 0.909 5.057 -10.945 1.00 92.94 71 ARG A C 1
ATOM 538 O O . ARG A 1 71 ? 0.488 4.501 -9.929 1.00 92.94 71 ARG A O 1
ATOM 545 N N . ILE A 1 72 ? 1.422 6.286 -10.939 1.00 93.31 72 ILE A N 1
ATOM 546 C CA . ILE A 1 72 ? 1.536 7.104 -9.726 1.00 93.31 72 ILE A CA 1
ATOM 547 C C . ILE A 1 72 ? 0.147 7.426 -9.167 1.00 93.31 72 ILE A C 1
ATOM 549 O O . ILE A 1 72 ? -0.087 7.230 -7.974 1.00 93.31 72 ILE A O 1
ATOM 553 N N . ILE A 1 73 ? -0.791 7.857 -10.017 1.00 94.31 73 ILE A N 1
ATOM 554 C CA . ILE A 1 73 ? -2.164 8.179 -9.603 1.00 94.31 73 ILE A CA 1
ATOM 555 C C . ILE A 1 73 ? -2.852 6.944 -9.010 1.00 94.31 73 ILE A C 1
ATOM 557 O O . ILE A 1 73 ? -3.448 7.026 -7.934 1.00 94.31 73 ILE A O 1
ATOM 561 N N . PHE A 1 74 ? -2.740 5.779 -9.653 1.00 93.62 74 PHE A N 1
ATOM 562 C CA . PHE A 1 74 ? -3.308 4.543 -9.120 1.00 93.62 74 PHE A CA 1
ATOM 563 C C . PHE A 1 74 ? -2.691 4.162 -7.774 1.00 93.62 74 PHE A C 1
ATOM 565 O O . PHE A 1 74 ? -3.429 3.827 -6.849 1.00 93.62 74 PHE A O 1
ATOM 572 N N . ALA A 1 75 ? -1.368 4.257 -7.623 1.00 93.19 75 ALA A N 1
ATOM 573 C CA . ALA A 1 75 ? -0.707 3.987 -6.349 1.00 93.19 75 ALA A CA 1
ATOM 574 C C . ALA A 1 75 ? -1.173 4.949 -5.241 1.00 93.19 75 ALA A C 1
ATOM 576 O O . ALA A 1 75 ? -1.479 4.510 -4.131 1.00 93.19 75 ALA A O 1
ATOM 577 N N . GLN A 1 76 ? -1.301 6.246 -5.541 1.00 92.44 76 GLN A N 1
ATOM 578 C CA . GLN A 1 76 ? -1.834 7.239 -4.604 1.00 92.44 76 GLN A CA 1
ATOM 579 C C . GLN A 1 76 ? -3.273 6.920 -4.191 1.00 92.44 76 GLN A C 1
ATOM 581 O O . GLN A 1 76 ? -3.587 6.975 -3.004 1.00 92.44 76 GLN A O 1
ATOM 586 N N . LEU A 1 77 ? -4.144 6.558 -5.137 1.00 91.56 77 LEU A N 1
ATOM 587 C CA . LEU A 1 77 ? -5.530 6.185 -4.844 1.00 91.56 77 LEU A CA 1
ATOM 588 C C . LEU A 1 77 ? -5.601 4.921 -3.983 1.00 91.56 77 LEU A C 1
ATOM 590 O O . LEU A 1 77 ? -6.319 4.907 -2.984 1.00 91.56 77 LEU A O 1
ATOM 594 N N . LEU A 1 78 ? -4.820 3.892 -4.314 1.00 89.94 78 LEU A N 1
ATOM 595 C CA . LEU A 1 78 ? -4.747 2.657 -3.531 1.00 89.94 78 LEU A CA 1
ATOM 596 C C . LEU A 1 78 ? -4.287 2.924 -2.097 1.00 89.94 78 LEU A C 1
ATOM 598 O O . LEU A 1 78 ? -4.885 2.399 -1.163 1.00 89.94 78 LEU A O 1
ATOM 602 N N . LEU A 1 79 ? -3.270 3.764 -1.899 1.00 89.00 79 LEU A N 1
ATOM 603 C CA . LEU A 1 79 ? -2.818 4.127 -0.557 1.00 89.00 79 LEU A CA 1
ATOM 604 C C . LEU A 1 79 ? -3.830 5.009 0.171 1.00 89.00 79 LEU A C 1
ATOM 606 O O . LEU A 1 79 ? -4.120 4.757 1.336 1.00 89.00 79 LEU A O 1
ATOM 610 N N . LYS A 1 80 ? -4.396 6.019 -0.494 1.00 86.56 80 LYS A N 1
ATOM 611 C CA . LYS A 1 80 ? -5.392 6.914 0.103 1.00 86.56 80 LYS A CA 1
ATOM 612 C C . LYS A 1 80 ? -6.597 6.115 0.586 1.00 86.56 80 LYS A C 1
ATOM 614 O O . LYS A 1 80 ? -6.933 6.183 1.760 1.00 86.56 80 LYS A O 1
ATOM 619 N N . HIS A 1 81 ? -7.208 5.318 -0.280 1.00 83.75 81 HIS A N 1
ATOM 620 C CA . HIS A 1 81 ? -8.419 4.578 0.067 1.00 83.75 81 HIS A CA 1
ATOM 621 C C . HIS A 1 81 ? -8.132 3.301 0.870 1.00 83.75 81 HIS A C 1
ATOM 623 O O . HIS A 1 81 ? -8.954 2.896 1.684 1.00 83.75 81 HIS A O 1
ATOM 629 N N . GLY A 1 82 ? -6.968 2.676 0.687 1.00 77.81 82 GLY A N 1
ATOM 630 C CA . GLY A 1 82 ? -6.585 1.466 1.414 1.00 77.81 82 GLY A CA 1
ATOM 631 C C . GLY A 1 82 ? -6.057 1.720 2.828 1.00 77.81 82 GLY A C 1
ATOM 632 O O . GLY A 1 82 ? -6.267 0.882 3.701 1.00 77.81 82 GLY A O 1
ATOM 633 N N . LEU A 1 83 ? -5.380 2.853 3.065 1.00 76.75 83 LEU A N 1
ATOM 634 C CA . LEU A 1 83 ? -4.834 3.212 4.382 1.00 76.75 83 LEU A CA 1
ATOM 635 C C . LEU A 1 83 ? -5.721 4.196 5.147 1.00 76.75 83 LEU A C 1
ATOM 637 O O . LEU A 1 83 ? -5.947 3.994 6.335 1.00 76.75 83 LEU A O 1
ATOM 641 N N . ILE A 1 84 ? -6.171 5.270 4.488 1.00 74.25 84 ILE A N 1
ATOM 642 C CA . ILE A 1 84 ? -6.943 6.354 5.123 1.00 74.25 84 ILE A CA 1
ATOM 643 C C . ILE A 1 84 ? -8.449 6.102 4.967 1.00 74.25 84 ILE A C 1
ATOM 645 O O . ILE A 1 84 ? -9.226 6.391 5.873 1.00 74.25 84 ILE A O 1
ATOM 649 N N . GLY A 1 85 ? -8.847 5.559 3.814 1.00 69.81 85 GLY A N 1
ATOM 650 C CA . GLY A 1 85 ? -10.240 5.404 3.409 1.00 69.81 85 GLY A CA 1
ATOM 651 C C . GLY A 1 85 ? -10.923 6.723 3.067 1.00 69.81 85 GLY A C 1
ATOM 652 O O . GLY A 1 85 ? -10.281 7.759 2.881 1.00 69.81 85 GLY A O 1
ATOM 653 N N . GLU A 1 86 ? -12.244 6.664 2.926 1.00 66.25 86 GLU A N 1
ATOM 654 C CA . GLU A 1 86 ? -13.097 7.797 2.576 1.00 66.25 86 GLU A CA 1
ATOM 655 C C . GLU A 1 86 ? -13.997 8.132 3.771 1.00 66.25 86 GLU A C 1
ATOM 657 O O . GLU A 1 86 ? -15.152 7.741 3.815 1.00 66.25 86 GLU A O 1
ATOM 662 N N . ILE A 1 87 ? -13.442 8.813 4.778 1.00 59.84 87 ILE A N 1
ATOM 663 C CA . ILE A 1 87 ? -14.196 9.239 5.968 1.00 59.84 87 ILE A CA 1
ATOM 664 C C . ILE A 1 87 ? -14.089 10.752 6.108 1.00 59.84 87 ILE A C 1
ATOM 666 O O . ILE A 1 87 ? -13.001 11.329 5.984 1.00 59.84 87 ILE A O 1
ATOM 670 N N . GLU A 1 88 ? -15.210 11.408 6.402 1.00 59.66 88 GLU A N 1
ATOM 671 C CA . GLU A 1 88 ? -15.181 12.775 6.907 1.00 59.66 88 GLU A CA 1
ATOM 672 C C . GLU A 1 88 ? -14.371 12.810 8.209 1.00 59.66 88 GLU A C 1
ATOM 674 O O . GLU A 1 88 ? -14.498 11.934 9.065 1.00 59.66 88 GLU A O 1
ATOM 679 N N . LYS A 1 89 ? -13.498 13.812 8.375 1.00 56.06 89 LYS A N 1
ATOM 680 C CA . LYS A 1 89 ? -12.712 13.952 9.608 1.00 56.06 89 LYS A CA 1
ATOM 681 C C . LYS A 1 89 ? -13.676 14.046 10.793 1.00 56.06 89 LYS A C 1
ATOM 683 O O . LYS A 1 89 ? -14.301 15.091 10.976 1.00 56.06 89 LYS A O 1
ATOM 688 N N . LYS A 1 90 ? -13.768 12.987 11.606 1.00 56.06 90 LYS A N 1
ATOM 689 C CA . LYS A 1 90 ? -14.551 13.006 12.847 1.00 56.06 90 LYS A CA 1
ATOM 690 C C . LYS A 1 90 ? -14.100 14.201 13.688 1.00 56.06 90 LYS A C 1
ATOM 692 O O . LYS A 1 90 ? -12.901 14.496 13.772 1.00 56.06 90 LYS A O 1
ATOM 697 N N . LYS A 1 91 ? -15.061 14.930 14.271 1.00 46.91 91 LYS A N 1
ATOM 698 C CA . LYS A 1 91 ? -14.762 16.029 15.198 1.00 46.91 91 LYS A CA 1
ATOM 699 C C . LYS A 1 91 ? -13.819 15.485 16.269 1.00 46.91 91 LYS A C 1
ATOM 701 O O . LYS A 1 91 ? -14.088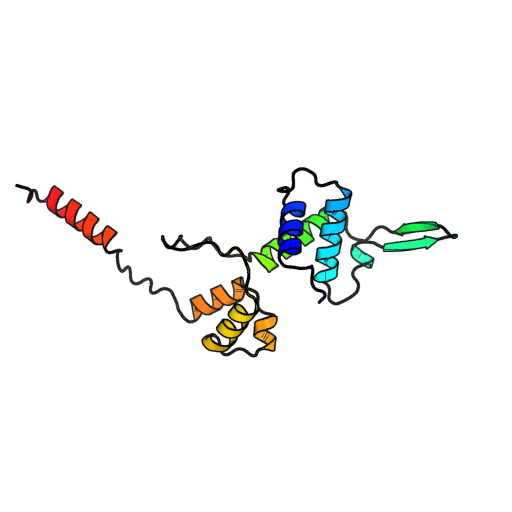 14.439 16.854 1.00 46.91 91 LYS A O 1
ATOM 706 N N . LYS A 1 92 ? -12.693 16.171 16.477 1.00 49.97 92 LYS A N 1
ATOM 707 C CA . LYS A 1 92 ? -11.714 15.807 17.504 1.00 49.97 92 LYS A CA 1
ATOM 708 C C . LYS A 1 92 ? -12.451 15.672 18.834 1.00 49.97 92 LYS A C 1
ATOM 710 O O . LYS A 1 92 ? -13.012 16.657 19.301 1.00 49.97 92 LYS A O 1
ATOM 715 N N . SER A 1 93 ? -12.426 14.491 19.449 1.00 49.84 93 SER A N 1
ATOM 716 C CA . SER A 1 93 ? -12.603 14.455 20.899 1.00 49.84 93 SER A CA 1
ATOM 717 C C . SER A 1 93 ? -11.381 15.154 21.491 1.00 49.84 93 SER A C 1
ATOM 719 O O . SER A 1 93 ? -10.263 14.919 21.023 1.00 49.84 93 SER A O 1
ATOM 721 N N . GLU A 1 94 ? -11.576 16.016 22.481 1.00 48.88 94 GLU A N 1
ATOM 722 C CA . GLU A 1 94 ? -10.509 16.832 23.078 1.00 48.88 94 GLU A CA 1
ATOM 723 C C . GLU A 1 94 ? -9.357 16.004 23.689 1.00 48.88 94 GLU A C 1
ATOM 725 O O . GLU A 1 94 ? -8.302 16.555 23.978 1.00 48.88 94 GLU A O 1
ATOM 730 N N . ASN A 1 95 ? -9.514 14.675 23.790 1.00 49.72 95 ASN A N 1
ATOM 731 C CA . ASN A 1 95 ? -8.541 13.721 24.335 1.00 49.72 95 ASN A CA 1
ATOM 732 C C . ASN A 1 95 ? -8.037 12.665 23.323 1.00 49.72 95 ASN A C 1
ATOM 734 O O . ASN A 1 95 ? -7.573 11.600 23.725 1.00 49.72 95 ASN A O 1
ATOM 738 N N . ALA A 1 96 ? -8.159 12.897 22.011 1.00 54.06 96 ALA A N 1
ATOM 739 C CA . ALA A 1 96 ? -7.668 11.939 21.016 1.00 54.06 96 ALA A CA 1
ATOM 740 C C . ALA A 1 96 ? -6.154 12.101 20.775 1.00 54.06 96 ALA A C 1
ATOM 742 O O . ALA A 1 96 ? -5.734 12.887 19.921 1.00 54.06 96 ALA A O 1
ATOM 743 N N . ASP A 1 97 ? -5.340 11.342 21.511 1.00 53.38 97 ASP A N 1
ATOM 744 C CA . ASP A 1 97 ? -3.911 11.190 21.225 1.00 53.38 97 ASP A CA 1
ATOM 745 C C . ASP A 1 97 ? -3.704 10.414 19.914 1.00 53.38 97 ASP A C 1
ATOM 747 O O . ASP A 1 97 ? -4.316 9.370 19.673 1.00 53.38 97 ASP A O 1
ATOM 751 N N . TYR A 1 98 ? -2.822 10.915 19.045 1.00 54.34 98 TYR A N 1
ATOM 752 C CA . TYR A 1 98 ? -2.429 10.190 17.837 1.00 54.34 98 TYR A CA 1
ATOM 753 C C . TYR A 1 98 ? -1.592 8.969 18.221 1.00 54.34 98 TYR A C 1
ATOM 755 O O . TYR A 1 98 ? -0.571 9.102 18.896 1.00 54.34 98 TYR A O 1
ATOM 763 N N . SER A 1 99 ? -1.976 7.787 17.738 1.00 60.34 99 SER A N 1
ATOM 764 C CA . SER A 1 99 ? -1.115 6.610 17.855 1.00 60.34 99 SER A CA 1
ATOM 765 C C . SER A 1 99 ? 0.062 6.719 16.885 1.00 60.34 99 SER A C 1
ATOM 767 O O . SER A 1 99 ? -0.125 6.971 15.693 1.00 60.34 99 SER A O 1
ATOM 769 N N . ASP A 1 100 ? 1.280 6.483 17.377 1.00 65.06 100 ASP A N 1
ATOM 770 C CA . ASP A 1 100 ? 2.491 6.410 16.552 1.00 65.06 100 ASP A CA 1
ATOM 771 C C . ASP A 1 100 ? 2.586 5.090 15.766 1.00 65.06 100 ASP A C 1
ATOM 773 O O . ASP A 1 100 ? 3.414 4.952 14.859 1.00 65.06 100 ASP A O 1
ATOM 777 N N . LYS A 1 101 ? 1.755 4.099 16.116 1.00 67.31 101 LYS A N 1
ATOM 778 C CA . LYS A 1 101 ? 1.800 2.743 15.565 1.00 67.31 101 LYS A CA 1
ATOM 779 C C . LYS A 1 101 ? 0.408 2.184 15.324 1.00 67.31 101 LYS A C 1
ATOM 781 O O . LYS A 1 101 ? -0.512 2.335 16.122 1.00 67.31 101 LYS A O 1
ATOM 786 N N . PHE A 1 102 ? 0.280 1.452 14.225 1.00 74.31 102 PHE A N 1
ATOM 787 C CA . PHE A 1 102 ? -0.908 0.663 13.945 1.00 74.31 102 PHE A CA 1
ATOM 788 C C . PHE A 1 102 ? -0.743 -0.774 14.469 1.00 74.31 102 PHE A C 1
ATOM 790 O O . PHE A 1 102 ? 0.125 -1.520 14.004 1.00 74.31 102 PHE A O 1
ATOM 797 N N . HIS A 1 103 ? -1.592 -1.174 15.421 1.00 77.69 103 HIS A N 1
ATOM 798 C CA . HIS A 1 103 ? -1.614 -2.515 16.010 1.00 77.69 103 HIS A CA 1
ATOM 799 C C . HIS A 1 103 ? -2.672 -3.405 15.340 1.00 77.69 103 HIS A C 1
ATOM 801 O O . HIS A 1 103 ? -3.766 -3.613 15.858 1.00 77.69 103 HIS A O 1
ATOM 807 N N . ALA A 1 104 ? -2.318 -3.999 14.196 1.00 81.00 104 ALA A N 1
ATOM 808 C CA . ALA A 1 104 ? -3.244 -4.806 13.388 1.00 81.00 104 ALA A CA 1
ATOM 809 C C . ALA A 1 104 ? -3.947 -5.947 14.155 1.00 81.00 104 ALA A C 1
ATOM 811 O O . ALA A 1 104 ? -5.079 -6.298 13.847 1.00 81.00 104 ALA A O 1
ATOM 812 N N . LYS A 1 105 ? -3.298 -6.526 15.172 1.00 84.06 105 LYS A N 1
ATOM 813 C CA . LYS A 1 105 ? -3.873 -7.616 15.974 1.00 84.06 105 LYS A CA 1
ATOM 814 C C . LYS A 1 105 ? -5.023 -7.149 16.874 1.00 84.06 105 LYS A C 1
ATOM 816 O O . LYS A 1 105 ? -6.017 -7.853 16.991 1.00 84.06 105 LYS A O 1
ATOM 821 N N . GLU A 1 106 ? -4.881 -5.984 17.502 1.00 84.06 106 GLU A N 1
ATOM 822 C CA . GLU A 1 106 ? -5.925 -5.399 18.357 1.00 84.06 106 GLU A CA 1
ATOM 823 C C . GLU A 1 106 ? -7.144 -5.023 17.522 1.00 84.06 106 GLU A C 1
ATOM 825 O O . GLU A 1 106 ? -8.267 -5.372 17.874 1.00 84.06 106 GLU A O 1
ATOM 830 N N . PHE A 1 107 ? -6.890 -4.423 16.359 1.00 85.00 107 PHE A N 1
ATOM 831 C CA . PHE A 1 107 ? -7.894 -4.145 15.342 1.00 85.00 107 PHE A CA 1
ATOM 832 C C . PHE A 1 107 ? -8.705 -5.393 14.958 1.00 85.00 107 PHE A C 1
ATOM 834 O O . PHE A 1 107 ? -9.931 -5.386 15.048 1.00 85.00 107 PHE A O 1
ATOM 841 N N . VAL A 1 108 ? -8.028 -6.488 14.591 1.00 88.19 108 VAL A N 1
ATOM 842 C CA . VAL A 1 108 ? -8.692 -7.747 14.213 1.00 88.19 108 VAL A CA 1
ATOM 843 C C . VAL A 1 108 ? -9.528 -8.298 15.363 1.00 88.19 108 VAL A C 1
ATOM 845 O O . VAL A 1 108 ? -10.674 -8.685 15.153 1.00 88.19 108 VAL A O 1
ATOM 848 N N . TYR A 1 109 ? -8.999 -8.298 16.589 1.00 90.44 109 TYR A N 1
ATOM 849 C CA . TYR A 1 109 ? -9.757 -8.794 17.735 1.00 90.44 109 TYR A CA 1
ATOM 850 C C . TYR A 1 109 ? -10.971 -7.936 18.075 1.00 90.44 109 TYR A C 1
ATOM 852 O O . TYR A 1 109 ? -12.012 -8.499 18.401 1.00 90.44 109 TYR A O 1
ATOM 860 N N . MET A 1 110 ? -10.877 -6.610 17.963 1.00 88.00 110 MET A N 1
ATOM 861 C CA . MET A 1 110 ? -12.040 -5.729 18.101 1.00 88.00 110 MET A CA 1
ATOM 862 C C . MET A 1 110 ? -13.097 -6.037 17.041 1.00 88.00 110 MET A C 1
ATOM 864 O O . MET A 1 110 ? -14.276 -6.135 17.370 1.00 88.00 110 MET A O 1
ATOM 868 N N . ALA A 1 111 ? -12.682 -6.240 15.790 1.00 89.44 111 ALA A N 1
ATOM 869 C CA . ALA A 1 111 ? -13.589 -6.564 14.697 1.00 89.44 111 ALA A CA 1
ATOM 870 C C . ALA A 1 111 ? -14.319 -7.895 14.925 1.00 89.44 111 ALA A C 1
ATOM 872 O O . ALA A 1 111 ? -15.535 -7.955 14.778 1.00 89.44 111 ALA A O 1
ATOM 873 N N . VAL A 1 112 ? -13.612 -8.936 15.362 1.00 91.69 112 VAL A N 1
ATOM 874 C CA . VAL A 1 112 ? -14.218 -10.237 15.687 1.00 91.69 112 VAL A CA 1
ATOM 875 C C . VAL A 1 112 ? -15.141 -10.137 16.907 1.00 91.69 112 VAL A C 1
ATOM 877 O O . VAL A 1 112 ? -16.235 -10.696 16.893 1.00 91.69 112 VAL A O 1
ATOM 880 N N . ALA A 1 113 ? -14.725 -9.418 17.955 1.00 91.38 113 ALA A N 1
ATOM 881 C CA . ALA A 1 113 ? -15.465 -9.335 19.213 1.00 91.38 113 ALA A CA 1
ATOM 882 C C . ALA A 1 113 ? -16.752 -8.506 19.115 1.00 91.38 113 ALA A C 1
ATOM 884 O O . ALA A 1 113 ? -17.759 -8.899 19.699 1.00 91.38 113 ALA A O 1
ATOM 885 N N . HIS A 1 114 ? -16.717 -7.374 18.407 1.00 89.25 114 HIS A N 1
ATOM 886 C CA . HIS A 1 114 ? -17.867 -6.476 18.288 1.00 89.25 114 HIS A CA 1
ATOM 887 C C . HIS A 1 114 ? -18.730 -6.822 17.077 1.00 89.25 114 HIS A C 1
ATOM 889 O O . HIS A 1 114 ? -19.908 -7.095 17.235 1.00 89.25 114 HIS A O 1
ATOM 895 N N . LEU A 1 115 ? -18.133 -6.944 15.890 1.00 88.94 115 LEU A N 1
ATOM 896 C CA . LEU A 1 115 ? -18.890 -7.114 14.647 1.00 88.94 115 LEU A CA 1
ATOM 897 C C . LEU A 1 115 ? -19.232 -8.587 14.331 1.00 88.94 115 LEU A C 1
ATOM 899 O O . LEU A 1 115 ? -19.832 -8.871 13.295 1.00 88.94 115 LEU A O 1
ATOM 903 N N . GLY A 1 116 ? -18.788 -9.543 15.159 1.00 88.75 116 GLY A N 1
ATOM 904 C CA . GLY A 1 116 ? -19.085 -10.976 15.008 1.00 88.75 116 GLY A CA 1
ATOM 905 C C . GLY A 1 116 ? -18.547 -11.628 13.726 1.00 88.75 116 GLY A C 1
ATOM 906 O O . GLY A 1 116 ? -19.041 -12.677 13.310 1.00 88.75 116 GLY A O 1
ATOM 907 N N . MET A 1 117 ? -17.567 -11.008 13.067 1.00 88.62 117 MET A N 1
ATOM 908 C CA . MET A 1 117 ? -16.987 -11.504 11.815 1.00 88.62 117 MET A CA 1
ATOM 909 C C . MET A 1 117 ? -15.957 -12.615 12.033 1.00 88.62 117 MET A C 1
ATOM 911 O O . MET A 1 117 ? -15.393 -12.761 13.116 1.00 88.62 117 MET A O 1
ATOM 915 N N . SER A 1 118 ? -15.688 -13.395 10.983 1.00 93.06 118 SER A N 1
ATOM 916 C CA . SER A 1 118 ? -14.635 -14.412 11.023 1.00 93.06 118 SER A CA 1
ATOM 917 C C . SER A 1 118 ? -13.245 -13.769 11.096 1.00 93.06 118 SER A C 1
ATOM 919 O O . SER A 1 118 ? -13.033 -12.680 10.558 1.00 93.06 118 SER A O 1
ATOM 921 N N . ASP A 1 119 ? -12.268 -14.464 11.692 1.00 88.81 119 ASP A N 1
ATOM 922 C CA . ASP A 1 119 ? -10.868 -14.010 11.724 1.00 88.81 119 ASP A CA 1
ATOM 923 C C . ASP A 1 119 ? -10.358 -13.662 10.318 1.00 88.81 119 ASP A C 1
ATOM 925 O O . ASP A 1 119 ? -9.688 -12.651 10.115 1.00 88.81 119 ASP A O 1
ATOM 929 N N . THR A 1 120 ? -10.687 -14.492 9.325 1.00 89.38 120 THR A N 1
ATOM 930 C CA . THR A 1 120 ? -10.267 -14.284 7.935 1.00 89.38 120 THR A CA 1
ATOM 931 C C . THR A 1 120 ? -10.864 -13.024 7.326 1.00 89.38 120 THR A C 1
ATOM 933 O O . THR A 1 120 ? -10.168 -12.328 6.589 1.00 89.38 120 THR A O 1
ATOM 936 N N . ASP A 1 121 ? -12.118 -12.708 7.639 1.00 88.88 121 ASP A N 1
ATOM 937 C CA . ASP A 1 121 ? -12.759 -11.493 7.138 1.00 88.88 121 ASP A CA 1
ATOM 938 C C . ASP A 1 121 ? -12.208 -10.260 7.853 1.00 88.88 121 ASP A C 1
ATOM 940 O O . ASP A 1 121 ? -11.913 -9.261 7.204 1.00 88.88 121 ASP A O 1
ATOM 944 N N . ALA A 1 122 ? -11.966 -10.355 9.164 1.00 89.00 122 ALA A N 1
ATOM 945 C CA . ALA A 1 122 ? -11.365 -9.286 9.954 1.00 89.00 122 ALA A CA 1
ATOM 946 C C . ALA A 1 122 ? -9.963 -8.904 9.452 1.00 89.00 122 ALA A C 1
ATOM 948 O O . ALA A 1 122 ? -9.655 -7.720 9.331 1.00 89.00 122 ALA A O 1
ATOM 949 N N . TRP A 1 123 ? -9.127 -9.883 9.086 1.00 84.88 123 TRP A N 1
ATOM 950 C CA . TRP A 1 123 ? -7.803 -9.624 8.500 1.00 84.88 123 TRP A CA 1
ATOM 951 C C . TRP A 1 123 ? -7.851 -8.938 7.133 1.00 84.88 123 TRP A C 1
ATOM 953 O O . TRP A 1 123 ? -6.895 -8.256 6.764 1.00 84.88 123 TRP A O 1
ATOM 963 N N . ASN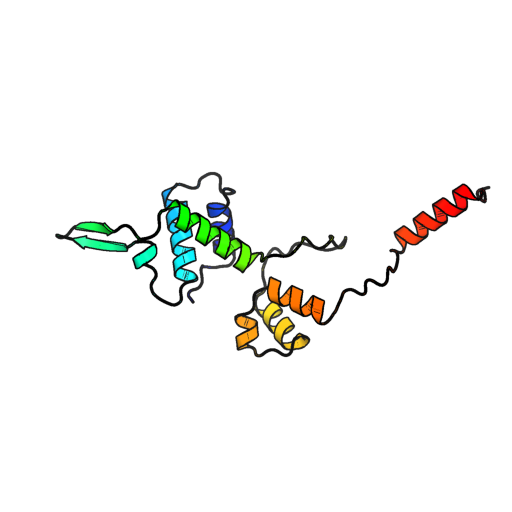 A 1 124 ? -8.937 -9.127 6.384 1.00 85.44 124 ASN A N 1
ATOM 964 C CA . ASN A 1 124 ? -9.134 -8.522 5.069 1.00 85.44 124 ASN A CA 1
ATOM 965 C C . ASN A 1 124 ? -9.959 -7.228 5.126 1.00 85.44 124 ASN A C 1
ATOM 967 O O . ASN A 1 124 ? -10.220 -6.626 4.083 1.00 85.44 124 ASN A O 1
ATOM 971 N N . LYS A 1 125 ? -10.372 -6.789 6.319 1.00 84.88 125 LYS A N 1
ATOM 972 C CA . LYS A 1 125 ? -11.162 -5.573 6.497 1.00 84.88 125 LYS A CA 1
ATOM 973 C C . LYS A 1 125 ? -10.249 -4.362 6.691 1.00 84.88 125 LYS A C 1
ATOM 975 O O . LYS A 1 125 ? -9.266 -4.425 7.425 1.00 84.88 125 LYS A O 1
ATOM 980 N N . SER A 1 126 ? -10.570 -3.247 6.036 1.00 81.88 126 SER A N 1
ATOM 981 C CA . SER A 1 126 ? -9.860 -1.979 6.238 1.00 81.88 126 SER A CA 1
ATOM 982 C C . SER A 1 126 ? -10.283 -1.308 7.550 1.00 81.88 126 SER A C 1
ATOM 984 O O . SER A 1 126 ? -11.396 -1.533 8.033 1.00 81.88 126 SER A O 1
ATOM 986 N N . MET A 1 127 ? -9.412 -0.458 8.113 1.00 79.31 127 MET A N 1
ATOM 987 C CA . MET A 1 127 ? -9.725 0.319 9.324 1.00 79.31 127 MET A CA 1
ATOM 988 C C . MET A 1 127 ? -10.987 1.161 9.136 1.00 79.31 127 MET A C 1
ATOM 990 O O . MET A 1 127 ? -11.872 1.158 9.978 1.00 79.31 127 MET A O 1
ATOM 994 N N . THR A 1 128 ? -11.117 1.800 7.980 1.00 78.25 128 THR A N 1
ATOM 995 C CA . THR A 1 128 ? -12.280 2.612 7.623 1.00 78.25 128 THR A CA 1
ATOM 996 C C . THR A 1 128 ? -13.578 1.818 7.600 1.00 78.25 128 THR A C 1
ATOM 998 O O . THR A 1 128 ? -14.534 2.187 8.270 1.00 78.25 128 THR A O 1
ATOM 1001 N N . ALA A 1 129 ? -13.606 0.680 6.900 1.00 80.50 129 ALA A N 1
ATOM 1002 C CA . ALA A 1 129 ? -14.803 -0.157 6.845 1.00 80.50 129 ALA A CA 1
ATOM 1003 C C . ALA A 1 129 ? -15.155 -0.755 8.219 1.00 80.50 129 ALA A C 1
ATOM 1005 O O . ALA A 1 129 ? -16.291 -1.164 8.473 1.00 80.50 129 ALA A O 1
ATOM 1006 N N . PHE A 1 130 ? -14.165 -0.894 9.102 1.00 85.19 130 PHE A N 1
ATOM 1007 C CA . PHE A 1 130 ? -14.389 -1.249 10.495 1.00 85.19 130 PHE A CA 1
ATOM 1008 C C . PHE A 1 130 ? -14.982 -0.081 11.289 1.00 85.19 130 PHE A C 1
ATOM 1010 O O . PHE A 1 130 ? -15.971 -0.304 11.975 1.00 85.19 130 PHE A O 1
ATOM 1017 N N . GLU A 1 131 ? -14.445 1.135 11.169 1.00 81.81 131 GLU A N 1
ATOM 1018 C CA . GLU A 1 131 ? -14.988 2.326 11.832 1.00 81.81 131 GLU A CA 1
ATOM 1019 C C . GLU A 1 131 ? -16.434 2.608 11.412 1.00 81.81 131 GLU A C 1
ATOM 1021 O O . GLU A 1 131 ? -17.271 2.850 12.277 1.00 81.81 131 GLU A O 1
ATOM 1026 N N . GLU A 1 132 ? -16.751 2.503 10.119 1.00 82.69 132 GLU A N 1
ATOM 1027 C CA . GLU A 1 132 ? -18.121 2.632 9.603 1.00 82.69 132 GLU A CA 1
ATOM 1028 C C . GLU A 1 132 ? -19.051 1.555 10.170 1.00 82.69 132 GLU A C 1
ATOM 1030 O O . GLU A 1 132 ? -20.180 1.837 10.564 1.00 82.69 132 GLU A O 1
ATOM 1035 N N . ALA A 1 133 ? -18.582 0.306 10.245 1.00 85.94 133 ALA A N 1
ATOM 1036 C CA . ALA A 1 133 ? -19.377 -0.780 10.810 1.00 85.94 133 ALA A CA 1
ATOM 1037 C C . ALA A 1 133 ? -19.592 -0.614 12.320 1.00 85.94 133 ALA A C 1
ATOM 1039 O O . ALA A 1 133 ? -20.684 -0.886 12.809 1.00 85.94 133 ALA A O 1
ATOM 1040 N N . MET A 1 134 ? -18.578 -0.138 13.047 1.00 84.75 134 MET A N 1
ATOM 1041 C CA . MET A 1 134 ? -18.697 0.187 14.468 1.00 84.75 134 MET A CA 1
ATOM 1042 C C . MET A 1 134 ? -19.654 1.352 14.695 1.00 84.75 134 MET A C 1
ATOM 1044 O O . MET A 1 134 ? -20.412 1.320 15.652 1.00 84.75 134 MET A O 1
ATOM 1048 N N . GLU A 1 135 ? -19.656 2.360 13.825 1.00 82.50 135 GLU A N 1
ATOM 1049 C CA . GLU A 1 135 ? -20.603 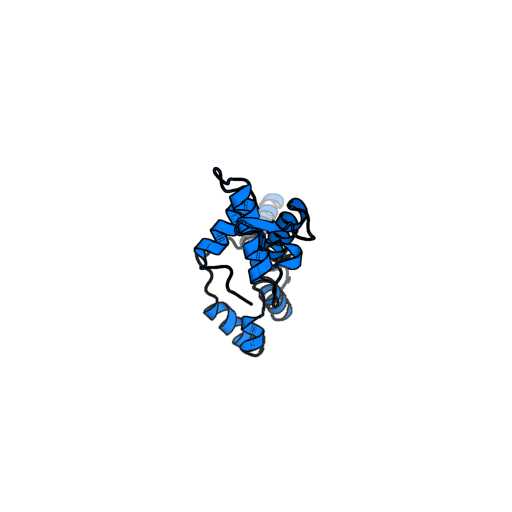3.476 13.890 1.00 82.50 135 GLU A CA 1
ATOM 1050 C C . GLU A 1 135 ? -22.032 3.044 13.540 1.00 82.50 135 GLU A C 1
ATOM 1052 O O . GLU A 1 135 ? -22.986 3.540 14.127 1.00 82.50 135 GLU A O 1
ATOM 1057 N N . ALA A 1 136 ? -22.200 2.074 12.642 1.00 83.56 136 ALA A N 1
ATOM 1058 C CA . ALA A 1 136 ? -23.506 1.487 12.365 1.00 83.56 136 ALA A CA 1
ATOM 1059 C C . ALA A 1 136 ? -24.034 0.632 13.535 1.00 83.56 136 ALA A C 1
ATOM 1061 O O . ALA A 1 136 ? -25.234 0.653 13.812 1.00 83.56 136 ALA A O 1
ATOM 1062 N N . GLU A 1 137 ? -23.165 -0.126 14.216 1.00 83.88 137 GLU A N 1
ATOM 1063 C CA . GLU A 1 137 ? -23.542 -0.963 15.365 1.00 83.88 137 GLU A CA 1
ATOM 1064 C C . GLU A 1 137 ? -23.731 -0.145 16.651 1.00 83.88 137 GLU A C 1
ATOM 1066 O O . GLU A 1 137 ? -24.660 -0.382 17.427 1.00 83.88 137 GLU A O 1
ATOM 1071 N N . PHE A 1 138 ? -22.882 0.861 16.840 1.00 84.19 138 PHE A N 1
ATOM 1072 C CA . PHE A 1 138 ? -22.899 1.806 17.948 1.00 84.19 138 PHE A CA 1
ATOM 1073 C C . PHE A 1 138 ? -23.028 3.224 17.389 1.00 84.19 138 PHE A C 1
ATOM 1075 O O . PHE A 1 138 ? -22.052 3.983 17.426 1.00 84.19 138 PHE A O 1
ATOM 1082 N N . PRO A 1 139 ? -24.214 3.608 16.876 1.00 75.19 139 PRO A N 1
ATOM 1083 C CA . PRO A 1 139 ? -24.427 4.977 16.442 1.00 75.19 139 PRO A CA 1
ATOM 1084 C C . PRO A 1 139 ? -24.095 5.892 17.610 1.00 75.19 139 PRO A C 1
ATOM 1086 O O . PRO A 1 139 ? -24.551 5.666 18.740 1.00 75.19 139 PRO A O 1
ATOM 1089 N N . ALA A 1 140 ? -23.270 6.909 17.345 1.00 65.81 140 ALA A N 1
ATOM 1090 C CA . ALA A 1 140 ? -23.118 8.003 18.282 1.00 65.81 140 ALA A CA 1
ATOM 1091 C C . ALA A 1 140 ? -24.540 8.453 18.613 1.00 65.81 140 ALA A C 1
ATOM 1093 O O . ALA A 1 140 ? -25.334 8.741 17.717 1.00 65.81 140 ALA A O 1
ATOM 1094 N N . ASN A 1 141 ? -24.916 8.384 19.888 1.00 55.72 141 ASN A N 1
ATOM 1095 C CA . ASN A 1 141 ? -26.202 8.910 20.292 1.00 55.72 141 ASN A CA 1
ATOM 1096 C C . ASN A 1 141 ? -26.129 10.420 20.047 1.00 55.72 141 ASN A C 1
ATOM 1098 O O . ASN A 1 141 ? -25.755 11.155 20.951 1.00 55.72 141 ASN A O 1
ATOM 1102 N N . ASP A 1 142 ? -26.566 10.871 18.871 1.00 53.25 142 ASP A N 1
ATOM 1103 C CA . ASP A 1 142 ? -26.966 12.248 18.561 1.00 53.25 142 ASP A CA 1
ATOM 1104 C C . ASP A 1 142 ? -28.242 12.617 19.339 1.00 53.25 142 ASP A C 1
ATOM 1106 O O . ASP A 1 142 ? -29.097 13.382 18.895 1.00 53.25 142 ASP A O 1
ATOM 1110 N N . LYS A 1 143 ? -28.410 12.085 20.554 1.00 48.06 143 LYS A N 1
ATOM 1111 C CA . LYS A 1 143 ? -29.070 12.895 21.558 1.00 48.06 143 LYS A CA 1
ATOM 1112 C C . LYS A 1 143 ? -28.093 14.034 21.742 1.00 48.06 143 LYS A C 1
ATOM 1114 O O . LYS A 1 143 ? -26.989 13.791 22.215 1.00 48.06 143 LYS A O 1
ATOM 1119 N N . GLU A 1 144 ? -28.490 15.225 21.315 1.00 52.50 144 GLU A N 1
ATOM 1120 C CA . GLU A 1 144 ? -27.894 16.503 21.688 1.00 52.50 144 GLU A CA 1
ATOM 1121 C C . GLU A 1 144 ? -27.854 16.593 23.224 1.00 52.50 144 GLU A C 1
ATOM 1123 O O . GLU A 1 144 ? -28.615 17.310 23.867 1.00 52.50 144 GLU A O 1
ATOM 1128 N N . ILE A 1 145 ? -26.996 15.797 23.855 1.00 52.16 145 ILE A N 1
ATOM 1129 C CA . ILE A 1 145 ? -26.521 16.031 25.196 1.00 52.16 145 ILE A CA 1
ATOM 1130 C C . ILE A 1 145 ? -25.540 17.161 24.955 1.00 52.16 145 ILE A C 1
ATOM 1132 O O . ILE A 1 145 ? -24.371 16.932 24.650 1.00 52.16 145 ILE A O 1
ATOM 1136 N N . ILE A 1 146 ? -26.085 18.380 24.950 1.00 59.34 146 ILE A N 1
ATOM 1137 C CA . ILE A 1 146 ? -25.324 19.620 25.045 1.00 59.34 146 ILE A CA 1
ATOM 1138 C C . ILE A 1 146 ? -24.194 19.339 26.042 1.00 59.34 146 ILE A C 1
ATOM 1140 O O . ILE A 1 146 ? -24.459 18.832 27.140 1.00 59.34 146 ILE A O 1
ATOM 1144 N N . SER A 1 147 ? -22.945 19.560 25.617 1.00 69.88 147 SER A N 1
ATOM 1145 C CA . SER A 1 147 ? -21.786 19.363 26.489 1.00 69.88 147 SER A CA 1
ATOM 1146 C C . SER A 1 147 ? -22.031 20.110 27.797 1.00 69.88 147 SER A C 1
ATOM 1148 O O . SER A 1 147 ? -22.680 21.155 27.788 1.00 69.88 147 SER A O 1
ATOM 1150 N N . GLN A 1 148 ? -21.535 19.606 28.926 1.00 70.25 148 GLN A N 1
ATOM 1151 C CA . GLN A 1 148 ? -21.723 20.300 30.202 1.00 70.25 148 GLN A CA 1
ATOM 1152 C C . GLN A 1 148 ? -21.239 21.761 30.117 1.00 70.25 148 GLN A C 1
ATOM 1154 O O . GLN A 1 148 ? -21.926 22.655 30.597 1.00 70.25 148 GLN A O 1
ATOM 1159 N N . ASP A 1 149 ? -20.161 22.008 29.370 1.00 74.69 149 ASP A N 1
ATOM 1160 C CA . ASP A 1 149 ? -19.636 23.350 29.098 1.00 74.69 149 ASP A CA 1
ATOM 1161 C C . ASP A 1 149 ? -20.579 24.211 28.235 1.00 74.69 149 ASP A C 1
ATOM 1163 O O . ASP A 1 149 ? -20.742 25.412 28.466 1.00 74.69 149 ASP A O 1
ATOM 1167 N N . ASP A 1 150 ? -21.249 23.606 27.251 1.00 74.50 150 ASP A N 1
ATOM 1168 C CA . ASP A 1 150 ? -22.241 24.291 26.418 1.00 74.50 150 ASP A CA 1
ATOM 1169 C C . ASP A 1 150 ? -23.505 24.620 27.236 1.00 74.50 150 ASP A C 1
ATOM 1171 O O . ASP A 1 150 ? -24.101 25.684 27.064 1.00 74.50 150 ASP A O 1
ATOM 1175 N N . TYR A 1 151 ? -23.882 23.750 28.179 1.00 80.69 151 TYR A N 1
ATOM 1176 C CA . TYR A 1 151 ? -24.977 23.983 29.123 1.00 80.69 151 TYR A CA 1
ATOM 1177 C C . TYR A 1 151 ? -24.633 25.120 30.085 1.00 80.69 151 TYR A C 1
ATOM 1179 O O . TYR A 1 151 ? -25.431 26.043 30.258 1.00 80.69 151 TYR A O 1
ATOM 1187 N N . ASP A 1 152 ? -23.437 25.084 30.669 1.00 82.25 152 ASP A N 1
ATOM 1188 C CA . ASP A 1 152 ? -22.963 26.084 31.622 1.00 82.25 152 ASP A CA 1
ATOM 1189 C C . ASP A 1 152 ? -22.807 27.457 30.950 1.00 82.25 152 ASP A C 1
ATOM 1191 O O . ASP A 1 152 ? -23.189 28.479 31.524 1.00 82.25 152 ASP A O 1
ATOM 1195 N N . SER A 1 153 ? -22.335 27.502 29.699 1.00 83.44 153 SER A N 1
ATOM 1196 C CA . SER A 1 153 ? -22.236 28.750 28.931 1.00 83.44 153 SER A CA 1
ATOM 1197 C C . SER A 1 153 ? -23.604 29.324 28.545 1.00 83.44 153 SER A C 1
ATOM 1199 O O . SER A 1 153 ? -23.818 30.534 28.666 1.00 83.44 153 SER A O 1
ATOM 1201 N N . ALA A 1 154 ? -24.557 28.477 28.142 1.00 81.81 154 ALA A N 1
ATOM 1202 C CA . ALA A 1 154 ? -25.924 28.895 27.843 1.00 81.81 154 ALA A CA 1
ATOM 1203 C C . ALA A 1 154 ? -26.643 29.423 29.096 1.00 81.81 154 ALA A C 1
ATOM 1205 O O . ALA A 1 154 ? -27.344 30.437 29.023 1.00 81.81 154 ALA A O 1
ATOM 1206 N N . MET A 1 155 ? -26.424 28.787 30.251 1.00 83.88 155 MET A N 1
ATOM 1207 C CA . MET A 1 155 ? -26.956 29.237 31.539 1.00 83.88 155 MET A CA 1
ATOM 1208 C C . MET A 1 155 ? -26.309 30.545 32.003 1.00 83.88 155 MET A C 1
ATOM 1210 O O . MET A 1 155 ? -27.025 31.467 32.381 1.00 83.88 155 MET A O 1
ATOM 1214 N N . ALA A 1 156 ? -24.986 30.692 31.879 1.00 84.38 156 ALA A N 1
ATOM 1215 C CA . ALA A 1 156 ? -24.292 31.940 32.202 1.00 84.38 156 ALA A CA 1
ATOM 1216 C C . ALA A 1 156 ? -24.751 33.111 31.312 1.00 84.38 156 ALA A C 1
ATOM 1218 O O . ALA A 1 156 ? -24.911 34.241 31.784 1.00 84.38 156 ALA A O 1
ATOM 1219 N N . TYR A 1 157 ? -25.006 32.850 30.025 1.00 82.81 157 TYR A N 1
ATOM 1220 C CA . TYR A 1 157 ? -25.591 33.837 29.120 1.00 82.81 157 TYR A CA 1
ATOM 1221 C C . TYR A 1 157 ? -27.011 34.220 29.554 1.00 82.81 157 TYR A C 1
ATOM 1223 O O . TYR A 1 157 ? -27.321 35.411 29.634 1.00 82.81 157 TYR A O 1
ATOM 1231 N N . ALA A 1 158 ? -27.854 33.238 29.884 1.00 82.88 158 ALA A N 1
ATOM 1232 C CA . ALA A 1 158 ? -29.211 33.478 30.365 1.00 82.88 158 ALA A CA 1
ATOM 1233 C C . ALA A 1 158 ? -29.224 34.301 31.666 1.00 82.88 158 ALA A C 1
ATOM 1235 O O . ALA A 1 158 ? -29.946 35.295 31.747 1.00 82.88 158 ALA A O 1
ATOM 1236 N N . ASP A 1 159 ? -28.366 33.974 32.633 1.00 79.56 159 ASP A N 1
ATOM 1237 C CA . ASP A 1 159 ? -28.230 34.717 33.891 1.00 79.56 159 ASP A CA 1
ATOM 1238 C C . ASP A 1 159 ? -27.757 36.163 33.658 1.00 79.56 159 ASP A C 1
ATOM 1240 O O . ASP A 1 159 ? -28.258 37.102 34.288 1.00 79.56 159 ASP A O 1
ATOM 1244 N N . SER A 1 160 ? -26.855 36.370 32.687 1.00 78.56 160 SER A N 1
ATOM 1245 C CA . SER A 1 160 ? -26.405 37.707 32.279 1.00 78.56 160 SER A CA 1
ATOM 1246 C C . SER A 1 160 ? -27.509 38.529 31.598 1.00 78.56 160 SER A C 1
ATOM 1248 O O . SER A 1 160 ? -27.596 39.738 31.808 1.00 78.56 160 SER A O 1
ATOM 1250 N N . ALA A 1 161 ? -28.381 37.879 30.820 1.00 75.31 161 ALA A N 1
ATOM 1251 C CA . ALA A 1 161 ? -29.470 38.519 30.086 1.00 75.31 161 ALA A CA 1
ATOM 1252 C C . ALA A 1 161 ? -30.677 38.849 30.982 1.00 75.31 161 ALA A C 1
ATOM 1254 O O . ALA A 1 161 ? -31.381 39.828 30.732 1.00 75.31 161 ALA A O 1
ATOM 1255 N N . VAL A 1 162 ? -30.910 38.055 32.032 1.00 77.12 162 VAL A N 1
ATOM 1256 C CA . VAL A 1 162 ? -32.000 38.251 33.006 1.00 77.12 162 VAL A CA 1
ATOM 1257 C C . VAL A 1 162 ? -31.583 39.194 34.149 1.00 77.12 162 VAL A C 1
ATOM 1259 O O . VAL A 1 162 ? -32.431 39.657 34.910 1.00 77.12 162 VAL A O 1
ATOM 1262 N N . GLY A 1 163 ? -30.300 39.566 34.234 1.00 61.94 163 GLY A N 1
ATOM 1263 C CA . GLY A 1 163 ? -29.809 40.568 35.184 1.00 61.94 163 GLY A CA 1
ATOM 1264 C C . GLY A 1 163 ? -29.774 40.075 36.632 1.00 61.94 163 GLY A C 1
ATOM 1265 O O . GLY A 1 163 ? -29.975 40.867 37.549 1.00 61.94 163 GLY A O 1
ATOM 1266 N N . LEU A 1 164 ? -29.533 38.777 36.847 1.00 59.81 164 LEU A N 1
ATOM 1267 C CA . LEU A 1 164 ? -29.448 38.177 38.187 1.00 59.81 164 LEU A CA 1
ATOM 1268 C C . LEU A 1 164 ? -28.063 38.305 38.843 1.00 59.81 164 LEU A C 1
ATOM 1270 O O . LEU A 1 164 ? -27.886 37.873 39.980 1.00 59.81 164 LEU A O 1
ATOM 1274 N N . ASN A 1 165 ? -27.102 38.947 38.177 1.00 51.91 165 ASN A N 1
ATOM 1275 C CA . ASN A 1 165 ? -25.797 39.240 38.762 1.00 51.91 165 ASN A CA 1
ATOM 1276 C C . ASN A 1 165 ? -25.860 40.525 39.604 1.00 51.91 165 ASN A C 1
ATOM 1278 O O . ASN A 1 165 ? -25.751 41.628 39.066 1.00 51.91 165 ASN A O 1
ATOM 1282 N N . ASN A 1 166 ? -26.015 40.353 40.919 1.00 47.28 166 ASN A N 1
ATOM 1283 C CA . ASN A 1 166 ? -25.462 41.261 41.929 1.00 47.28 166 ASN A CA 1
ATOM 1284 C C . ASN A 1 166 ? -24.182 40.642 42.489 1.00 47.28 166 ASN A C 1
ATOM 1286 O O . ASN A 1 166 ? -24.261 39.471 42.923 1.00 47.28 166 ASN A O 1
#

pLDDT: mean 80.57, std 12.64, range [46.91, 94.31]

Secondary structure (DSSP, 8-state):
------HHHHHHHHHHHTT--TT--HHHHHHHHHHHHHHH-SS--HHHHEEEEEETTEEEEEEPSS-HHHHHHHHHHHHIIIII-S---PPPPTT-PPPSS--HHHHHHHHHHHH---HHHHHT--HHHHHHHHHHHS---------HHHHHHHHHHHHHHHT---

Radius of gyration: 24.39 Å; chains: 1; bounding box: 55×56×69 Å